Protein AF-A0A8S4R2V9-F1 (afdb_monomer_lite)

Radius of gyration: 27.91 Å; chains: 1; bounding box: 49×24×73 Å

pLDDT: mean 80.33, std 12.61, range [41.53, 95.38]

Secondary structure (DSSP, 8-state):
--GGG--TTTHHHHHHSHHHHHHHHHHHHHHHHHHHHHHHHHHHHHHHHHTTS---S-EE-TTT-PEESSHHHHHHHHHHHHHHT-

Foldseek 3Di:
DCQLVDDPVCNVVVVVVVVNNVVSNVSSVVVVVVVVVVVVVVVVVVCVVVVPPPPPDFLAQPQPRDGDPDPVRSVVVNVVSVVVVD

Sequence (86 aa):
MTEFNIDRRHWERLAEVRVEWRKSINEGCRIYDEAWLGILAQKRIRRHTKGSSDCAEGFNCHICGRKCRSRIVSFSHAKKCRLDSV

Organism: NCBI:txid348720

Structure (mmCIF, N/CA/C/O backbone):
data_AF-A0A8S4R2V9-F1
#
_entry.id   AF-A0A8S4R2V9-F1
#
loop_
_atom_site.group_PDB
_atom_site.id
_atom_site.type_symbol
_atom_site.label_atom_id
_atom_site.label_alt_id
_atom_site.label_comp_id
_atom_site.label_asym_id
_atom_site.label_entity_id
_atom_site.label_seq_id
_atom_site.pdbx_PDB_ins_code
_atom_site.Cartn_x
_atom_site.Cartn_y
_atom_site.Cartn_z
_atom_site.occupancy
_atom_site.B_iso_or_equiv
_atom_site.auth_seq_id
_atom_site.auth_comp_id
_atom_site.auth_asym_id
_atom_site.auth_atom_id
_atom_site.pdbx_PDB_model_num
ATOM 1 N N . MET A 1 1 ? -10.722 -16.076 11.507 1.00 41.53 1 MET A N 1
ATOM 2 C CA . MET A 1 1 ? -10.114 -14.828 11.002 1.00 41.53 1 MET A CA 1
ATOM 3 C C . MET A 1 1 ? -10.748 -13.664 11.741 1.00 41.53 1 MET A C 1
ATOM 5 O O . MET A 1 1 ? -11.953 -13.480 11.629 1.00 41.53 1 MET A O 1
ATOM 9 N N . THR A 1 2 ? -9.958 -12.963 12.550 1.00 51.94 2 THR A N 1
ATOM 10 C CA . THR A 1 2 ? -10.325 -11.751 13.300 1.00 51.94 2 THR A CA 1
ATOM 11 C C . THR A 1 2 ? -9.768 -10.546 12.552 1.00 51.94 2 THR A C 1
ATOM 13 O O . THR A 1 2 ? -8.711 -10.018 12.891 1.00 51.94 2 THR A O 1
ATOM 16 N N . GLU A 1 3 ? -10.427 -10.157 11.466 1.00 62.16 3 GLU A N 1
ATOM 17 C CA . GLU A 1 3 ? -10.100 -8.890 10.811 1.00 62.16 3 GLU A CA 1
ATOM 18 C C . GLU A 1 3 ? -10.547 -7.748 11.738 1.00 62.16 3 GLU A C 1
ATOM 20 O O . GLU A 1 3 ? -11.625 -7.810 12.331 1.00 62.16 3 GLU A O 1
ATOM 25 N N . PHE A 1 4 ? -9.692 -6.736 11.912 1.00 63.41 4 PHE A N 1
ATOM 26 C CA . PHE A 1 4 ? -9.948 -5.545 12.740 1.00 63.41 4 PHE A CA 1
ATOM 27 C C . PHE A 1 4 ? -10.120 -5.782 14.250 1.00 63.41 4 PHE A C 1
ATOM 29 O O . PHE A 1 4 ? -10.656 -4.925 14.943 1.00 63.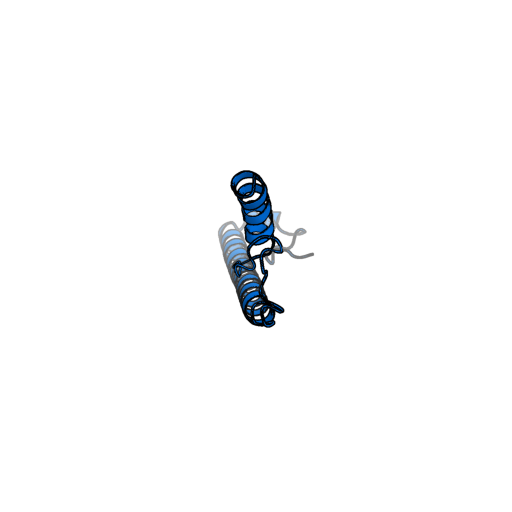41 4 PHE A O 1
ATOM 36 N N . ASN A 1 5 ? -9.658 -6.920 14.783 1.00 65.62 5 ASN A N 1
ATOM 37 C CA . ASN A 1 5 ? -9.785 -7.262 16.210 1.00 65.62 5 ASN A CA 1
ATOM 38 C C . ASN A 1 5 ? -11.246 -7.289 16.718 1.00 65.62 5 ASN A C 1
ATOM 40 O O . ASN A 1 5 ? -11.510 -7.190 17.914 1.00 65.62 5 ASN A O 1
ATOM 44 N N . ILE A 1 6 ? -12.202 -7.425 15.795 1.00 66.50 6 ILE A N 1
ATOM 45 C CA . ILE A 1 6 ? -13.619 -7.577 16.103 1.00 66.50 6 ILE A CA 1
ATOM 46 C C . ILE A 1 6 ? -13.921 -9.070 16.122 1.00 66.50 6 ILE A C 1
ATOM 48 O O . ILE A 1 6 ? -13.744 -9.777 15.124 1.00 66.50 6 ILE A O 1
ATOM 52 N N . ASP A 1 7 ? -14.405 -9.561 17.260 1.00 74.56 7 ASP A N 1
ATOM 53 C CA . ASP A 1 7 ? -14.952 -10.907 17.320 1.00 74.56 7 ASP A CA 1
ATOM 54 C C . ASP A 1 7 ? -16.304 -10.941 16.598 1.00 74.56 7 ASP A C 1
ATOM 56 O O . ASP A 1 7 ? -17.309 -10.407 17.070 1.00 74.56 7 ASP A O 1
ATOM 60 N N . ARG A 1 8 ? -16.336 -11.621 15.449 1.00 75.38 8 ARG A N 1
ATOM 61 C CA . ARG A 1 8 ? -17.544 -11.847 14.643 1.00 75.38 8 ARG A CA 1
ATOM 62 C C . ARG A 1 8 ? -18.657 -12.588 15.382 1.00 75.38 8 ARG A C 1
ATOM 64 O O . ARG A 1 8 ? -19.777 -12.593 14.895 1.00 75.38 8 ARG A O 1
ATOM 71 N N . ARG A 1 9 ? -18.385 -13.234 16.514 1.00 78.12 9 ARG A N 1
ATOM 72 C CA . ARG A 1 9 ? -19.417 -13.889 17.335 1.00 78.12 9 ARG A CA 1
ATOM 73 C C . ARG A 1 9 ? -20.060 -12.944 18.345 1.00 78.12 9 ARG A C 1
ATOM 75 O O . ARG A 1 9 ? -21.136 -13.240 18.846 1.00 78.12 9 ARG A O 1
ATOM 82 N N . HIS A 1 10 ? -19.415 -11.814 18.623 1.00 72.38 10 HIS A N 1
ATOM 83 C CA . HIS A 1 10 ? -19.830 -10.859 19.649 1.00 72.38 10 HIS A CA 1
ATOM 84 C C . HIS A 1 10 ? -19.980 -9.431 19.109 1.00 72.38 10 HIS A C 1
ATOM 86 O O . HIS A 1 10 ? -20.132 -8.495 19.891 1.00 72.38 10 HIS A O 1
ATOM 92 N N . TRP A 1 11 ? -19.952 -9.249 17.784 1.00 76.19 11 TRP A N 1
ATOM 93 C CA . TRP A 1 11 ? -20.005 -7.930 17.154 1.00 76.19 11 TRP A CA 1
ATOM 94 C C . TRP A 1 11 ? -21.298 -7.172 17.481 1.00 76.19 11 TRP A C 1
ATOM 96 O O . TRP A 1 11 ? -21.242 -5.962 17.647 1.00 76.19 11 TRP A O 1
ATOM 106 N N . GLU A 1 12 ? -22.427 -7.869 17.638 1.00 78.38 12 GLU A N 1
ATOM 107 C CA . GLU A 1 12 ? -23.722 -7.277 18.011 1.00 78.38 12 GLU A CA 1
ATOM 108 C C . GLU A 1 12 ? -23.685 -6.715 19.436 1.00 78.38 12 GLU A C 1
ATOM 110 O O . GLU A 1 12 ? -24.035 -5.560 19.660 1.00 78.38 12 GLU A O 1
ATOM 115 N N . ARG A 1 13 ? -23.141 -7.492 20.382 1.00 75.25 13 ARG A N 1
ATOM 116 C CA . ARG A 1 13 ? -22.936 -7.066 21.775 1.00 75.25 13 ARG A CA 1
ATOM 117 C C . ARG A 1 13 ? -21.933 -5.911 21.874 1.00 75.25 13 ARG A C 1
ATOM 119 O O . ARG A 1 13 ? -22.093 -5.005 22.682 1.00 75.25 13 ARG A O 1
ATOM 126 N N . LEU A 1 14 ? -20.895 -5.922 21.038 1.00 66.56 14 LEU A N 1
ATOM 127 C CA . LEU A 1 14 ? -19.967 -4.797 20.904 1.00 66.56 14 LEU A CA 1
ATOM 128 C C . LEU A 1 14 ? -20.656 -3.569 20.293 1.00 66.56 14 LEU A C 1
ATOM 130 O O . LEU A 1 14 ? -20.404 -2.462 20.752 1.00 66.56 14 LEU A O 1
ATOM 134 N N . ALA A 1 15 ? -21.533 -3.739 19.302 1.00 70.00 15 ALA A N 1
ATOM 135 C CA . ALA A 1 15 ? -22.262 -2.648 18.655 1.00 70.00 15 ALA A CA 1
ATOM 136 C C . ALA A 1 15 ? -23.288 -1.985 19.589 1.00 70.00 15 ALA A C 1
ATOM 138 O O . ALA A 1 15 ? -23.459 -0.764 19.526 1.00 70.00 15 ALA A O 1
ATOM 139 N N . GLU A 1 16 ? -23.906 -2.753 20.495 1.00 77.94 16 GLU A N 1
ATOM 140 C CA . GLU A 1 16 ? -24.685 -2.215 21.621 1.00 77.94 16 GLU A CA 1
ATOM 141 C C . GLU A 1 16 ? -23.828 -1.279 22.486 1.00 77.94 16 GLU A C 1
ATOM 143 O O . GLU A 1 16 ? -24.266 -0.191 22.864 1.00 77.94 16 GLU A O 1
ATOM 148 N N . VAL A 1 17 ? -22.555 -1.628 22.699 1.00 81.00 17 VAL A N 1
ATOM 149 C CA . VAL A 1 17 ? -21.555 -0.766 23.345 1.00 81.00 17 VAL A CA 1
ATOM 150 C C . VAL A 1 17 ? -20.842 0.101 22.298 1.00 81.00 17 VAL A C 1
ATOM 152 O O . VAL A 1 17 ? -19.633 0.025 22.072 1.00 81.00 17 VAL A O 1
ATOM 155 N N . ARG A 1 18 ? -21.613 0.982 21.653 1.00 79.31 18 ARG A N 1
ATOM 156 C CA . ARG A 1 18 ? -21.209 1.812 20.499 1.00 79.31 18 ARG A CA 1
ATOM 157 C C . ARG A 1 18 ? -19.859 2.534 20.641 1.00 79.31 18 ARG A C 1
ATOM 159 O O . ARG A 1 18 ? -19.175 2.757 19.641 1.00 79.31 18 ARG A O 1
ATOM 166 N N . VAL A 1 19 ? -19.486 2.937 21.857 1.00 84.38 19 VAL A N 1
ATOM 167 C CA . VAL A 1 19 ? -18.198 3.594 22.146 1.00 84.38 19 VAL A CA 1
ATOM 168 C C . VAL A 1 19 ? -17.030 2.625 21.970 1.00 84.38 19 VAL A C 1
ATOM 170 O O . VAL A 1 19 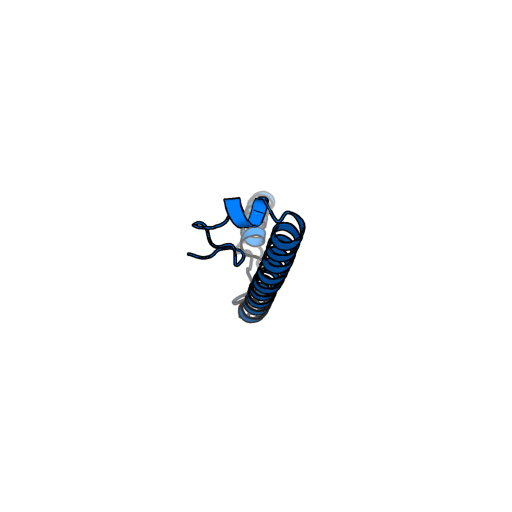? -16.059 2.965 21.297 1.00 84.38 19 VAL A O 1
ATOM 173 N N . GLU A 1 20 ? -17.134 1.419 22.522 1.00 78.94 20 GLU A N 1
ATOM 174 C CA . GLU A 1 20 ? -16.091 0.396 22.426 1.00 78.94 20 GLU A CA 1
ATOM 175 C C . GLU A 1 20 ? -15.975 -0.132 20.997 1.00 78.94 20 GLU A C 1
ATOM 177 O O . GLU A 1 20 ? -14.871 -0.232 20.471 1.00 78.94 20 GLU A O 1
ATOM 182 N N . TRP A 1 21 ? -17.099 -0.320 20.299 1.00 82.75 21 TRP A N 1
ATOM 183 C CA . TRP A 1 21 ? -17.075 -0.690 18.882 1.00 82.75 21 TRP A CA 1
ATOM 184 C C . TRP A 1 21 ? -16.345 0.337 18.008 1.00 82.75 21 TRP A C 1
ATOM 186 O O . TRP A 1 21 ? -15.513 -0.024 17.176 1.00 82.75 21 TRP A O 1
ATOM 196 N N . ARG A 1 22 ? -16.593 1.635 18.233 1.00 87.19 22 ARG A N 1
ATOM 197 C CA . ARG A 1 22 ? -15.873 2.710 17.534 1.00 87.19 22 ARG A CA 1
ATOM 198 C C . ARG A 1 22 ? -14.376 2.694 17.830 1.00 87.19 22 ARG A C 1
ATOM 200 O O . ARG A 1 22 ? -13.589 2.896 16.908 1.00 87.19 22 ARG A O 1
ATOM 207 N N . LYS A 1 23 ? -13.979 2.448 19.083 1.00 87.56 23 LYS A N 1
ATOM 208 C CA . LYS A 1 23 ? -12.562 2.307 19.452 1.00 87.56 23 LYS A CA 1
ATOM 209 C C . LYS A 1 23 ? -11.922 1.125 18.725 1.00 87.56 23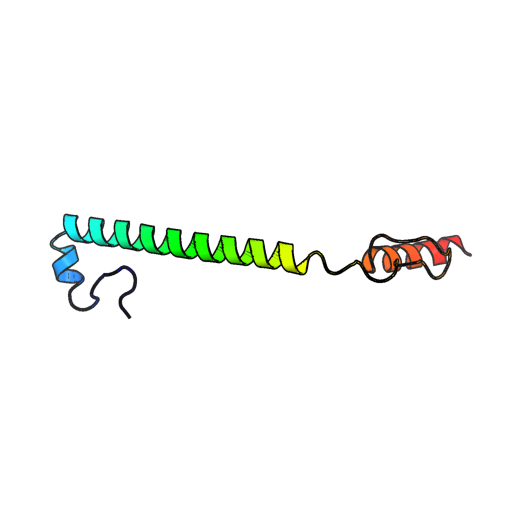 LYS A C 1
ATOM 211 O O . LYS A 1 23 ? -10.873 1.306 18.117 1.00 87.56 23 LYS A O 1
ATOM 216 N N . SER A 1 24 ? -12.571 -0.041 18.724 1.00 85.62 24 SER A N 1
ATOM 217 C CA . SER A 1 24 ? -12.073 -1.237 18.034 1.00 85.62 24 SER A CA 1
ATOM 218 C C . SER A 1 24 ? -11.923 -1.021 16.530 1.00 85.62 24 SER A C 1
ATOM 220 O O . SER A 1 24 ? -10.903 -1.403 15.967 1.00 85.62 24 SER A O 1
ATOM 222 N N . ILE A 1 25 ? -12.890 -0.359 15.884 1.00 87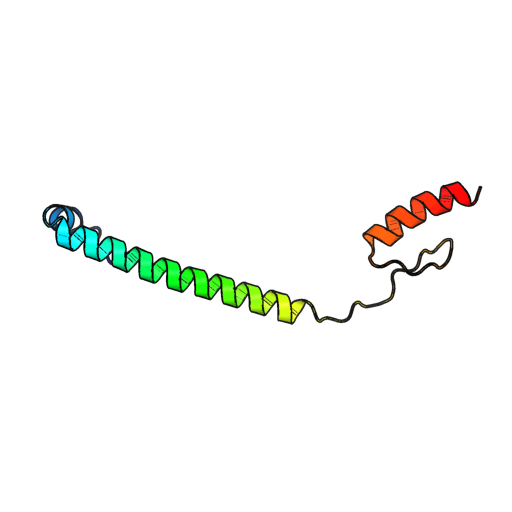.06 25 ILE A N 1
ATOM 223 C CA . ILE A 1 25 ? -12.793 -0.022 14.457 1.00 87.06 25 ILE A CA 1
ATOM 224 C C . ILE A 1 25 ? -11.614 0.910 14.194 1.00 87.06 25 ILE A C 1
ATOM 226 O O . ILE A 1 25 ? -10.806 0.621 13.317 1.00 87.06 25 ILE A O 1
ATOM 230 N N . ASN A 1 26 ? -11.500 2.011 14.940 1.00 90.50 26 ASN A N 1
ATOM 231 C CA . ASN A 1 26 ? -10.429 2.983 14.722 1.00 90.50 26 ASN A CA 1
ATOM 232 C C . ASN A 1 26 ? -9.048 2.349 14.910 1.00 90.50 26 ASN A C 1
ATOM 234 O O . ASN A 1 26 ? -8.150 2.585 14.105 1.00 90.50 26 ASN A O 1
ATOM 238 N N . GLU A 1 27 ? -8.895 1.511 15.935 1.00 90.88 27 GLU A N 1
ATOM 239 C CA . GLU A 1 27 ? -7.645 0.798 16.180 1.00 90.88 27 GLU A CA 1
ATOM 240 C C . GLU A 1 27 ? -7.357 -0.235 15.086 1.00 90.88 27 GLU A C 1
ATOM 242 O O . GLU A 1 27 ? -6.239 -0.306 14.578 1.00 90.88 27 GLU A O 1
ATOM 247 N N . GLY A 1 28 ? -8.370 -0.987 14.648 1.00 90.56 28 GLY A N 1
ATOM 248 C CA . GLY A 1 28 ? -8.241 -1.917 13.531 1.00 90.56 28 GLY A CA 1
ATOM 249 C C . GLY A 1 28 ? -7.823 -1.220 12.232 1.00 90.56 28 GLY A C 1
ATOM 250 O O . GLY A 1 28 ? -6.938 -1.713 11.534 1.00 90.56 28 GLY A O 1
ATOM 251 N N . CYS A 1 29 ? -8.419 -0.064 11.925 1.00 92.56 29 CYS A N 1
ATOM 252 C CA . CYS A 1 29 ? -8.044 0.756 10.773 1.00 92.56 29 CYS A CA 1
ATOM 253 C C . CYS A 1 29 ? -6.599 1.246 10.883 1.00 92.56 29 CYS A C 1
ATOM 255 O O . CYS A 1 29 ? -5.837 1.095 9.933 1.00 92.56 29 CYS A O 1
ATOM 257 N N . ARG A 1 30 ? -6.193 1.757 12.054 1.00 92.44 30 ARG A N 1
ATOM 258 C CA . ARG A 1 30 ? -4.821 2.225 12.296 1.00 92.44 30 ARG A CA 1
ATOM 259 C C . ARG A 1 30 ? -3.794 1.118 12.049 1.00 92.44 30 ARG A C 1
ATOM 261 O O . ARG A 1 30 ? -2.834 1.329 11.313 1.00 92.44 30 ARG A O 1
ATOM 268 N N . ILE A 1 31 ? -4.019 -0.069 12.615 1.00 92.31 31 ILE A N 1
ATOM 269 C CA . ILE A 1 31 ? -3.132 -1.231 12.442 1.00 92.31 31 ILE A CA 1
ATOM 270 C C . ILE A 1 31 ? -3.053 -1.641 10.966 1.00 92.31 31 ILE A C 1
ATOM 272 O O . ILE A 1 31 ? -1.969 -1.925 10.452 1.00 92.31 31 ILE A O 1
ATOM 276 N N . TYR A 1 32 ? -4.196 -1.679 10.278 1.00 92.88 32 TYR A N 1
ATOM 277 C CA . TYR A 1 32 ? -4.245 -2.033 8.864 1.00 92.88 32 TYR A CA 1
ATOM 278 C C . TYR A 1 32 ? -3.476 -1.027 7.999 1.00 92.88 32 TYR A C 1
ATOM 280 O O . TYR A 1 32 ? -2.674 -1.433 7.155 1.00 92.88 32 TYR A O 1
ATOM 288 N N . ASP A 1 33 ? -3.672 0.269 8.235 1.00 93.88 33 ASP A N 1
ATOM 289 C CA . ASP A 1 33 ? -2.997 1.333 7.494 1.00 93.88 33 ASP A CA 1
ATOM 290 C C . ASP A 1 33 ? -1.481 1.300 7.717 1.00 93.88 33 ASP A C 1
ATOM 292 O O . ASP A 1 33 ? -0.712 1.384 6.756 1.00 93.88 33 ASP A O 1
ATOM 296 N N . GLU A 1 34 ? -1.030 1.095 8.956 1.00 94.19 34 GLU A N 1
ATOM 297 C CA . GLU A 1 34 ? 0.393 0.929 9.278 1.00 94.19 34 GLU A CA 1
ATOM 298 C C . GLU A 1 34 ? 1.002 -0.277 8.549 1.00 94.19 34 GLU A C 1
ATOM 300 O O . GLU A 1 34 ? 2.057 -0.161 7.912 1.00 94.19 34 GLU A O 1
ATOM 305 N N . ALA A 1 35 ? 0.316 -1.424 8.565 1.00 93.44 35 ALA A N 1
ATOM 306 C CA . ALA A 1 35 ? 0.755 -2.617 7.849 1.00 93.44 35 ALA A CA 1
ATOM 307 C C . ALA A 1 35 ? 0.804 -2.386 6.328 1.00 93.44 35 ALA A C 1
ATOM 309 O O . ALA A 1 35 ? 1.773 -2.767 5.660 1.00 93.44 35 ALA A O 1
ATOM 310 N N . TRP A 1 36 ? -0.207 -1.717 5.771 1.00 93.44 36 TRP A N 1
ATOM 311 C CA . TRP A 1 36 ? -0.281 -1.390 4.351 1.00 93.44 36 TRP A CA 1
ATOM 312 C C . TRP A 1 36 ? 0.849 -0.453 3.913 1.00 93.44 36 TRP A C 1
ATOM 314 O O . TRP A 1 36 ? 1.527 -0.718 2.913 1.00 93.44 36 TRP A O 1
ATOM 324 N N . LEU A 1 37 ? 1.116 0.605 4.682 1.00 95.38 37 LEU A N 1
ATOM 325 C CA . LEU A 1 37 ? 2.235 1.516 4.438 1.00 95.38 37 LEU A CA 1
ATOM 326 C C . LEU A 1 37 ? 3.581 0.784 4.501 1.00 95.38 37 LEU A C 1
ATOM 328 O O . LEU A 1 37 ? 4.435 1.004 3.637 1.00 95.38 37 LEU A O 1
ATOM 332 N N . GLY A 1 38 ? 3.748 -0.150 5.443 1.00 93.81 38 GLY A N 1
ATOM 333 C CA . GLY A 1 38 ? 4.918 -1.028 5.514 1.00 93.81 38 GLY A CA 1
ATOM 334 C C . GLY A 1 38 ? 5.113 -1.860 4.240 1.00 93.81 38 GLY A C 1
ATOM 335 O O . GLY A 1 38 ? 6.210 -1.897 3.672 1.00 93.81 38 GLY A O 1
ATOM 336 N N . ILE A 1 39 ? 4.041 -2.464 3.717 1.00 94.31 39 ILE A N 1
ATOM 337 C CA . ILE A 1 39 ? 4.069 -3.215 2.450 1.00 94.31 39 ILE A CA 1
ATOM 338 C C . ILE A 1 39 ? 4.459 -2.301 1.279 1.00 94.31 39 ILE A C 1
ATOM 340 O O . ILE A 1 39 ? 5.274 -2.681 0.430 1.00 94.31 39 ILE A O 1
ATOM 344 N N . LEU A 1 40 ? 3.901 -1.090 1.208 1.00 93.62 40 LEU A N 1
ATOM 345 C CA . LEU A 1 40 ? 4.233 -0.124 0.158 1.00 93.62 40 LEU A CA 1
ATOM 346 C C . LEU A 1 40 ? 5.700 0.319 0.222 1.00 93.62 40 LEU A C 1
ATOM 348 O O . LEU A 1 40 ? 6.353 0.407 -0.825 1.00 93.62 40 LEU A O 1
ATOM 352 N N . ALA A 1 41 ? 6.239 0.542 1.423 1.00 92.69 41 ALA A N 1
ATOM 353 C CA . ALA A 1 41 ? 7.647 0.864 1.630 1.00 92.69 41 ALA A CA 1
ATOM 354 C C . ALA A 1 41 ? 8.554 -0.277 1.143 1.00 92.69 41 ALA A C 1
ATOM 356 O O . ALA A 1 41 ? 9.467 -0.044 0.347 1.00 92.69 41 ALA A O 1
ATOM 357 N N . GLN A 1 42 ? 8.240 -1.528 1.497 1.00 91.12 42 GLN A N 1
ATOM 358 C CA . GLN A 1 42 ? 8.971 -2.699 1.002 1.00 91.12 42 GLN A CA 1
ATOM 359 C C . GLN A 1 42 ? 8.911 -2.819 -0.528 1.00 91.12 42 GLN A C 1
ATOM 361 O O . GLN A 1 42 ? 9.928 -3.077 -1.176 1.00 91.12 42 GLN A O 1
ATOM 366 N N . LYS A 1 43 ? 7.742 -2.583 -1.142 1.00 89.12 43 LYS A N 1
ATOM 367 C CA . LYS A 1 43 ? 7.602 -2.554 -2.610 1.00 89.12 43 LYS A CA 1
ATOM 368 C C . LYS A 1 43 ? 8.447 -1.447 -3.244 1.00 89.12 43 LYS A C 1
ATOM 370 O O . LYS A 1 43 ? 8.999 -1.650 -4.326 1.00 89.12 43 LYS A O 1
ATOM 375 N N . ARG A 1 44 ? 8.558 -0.276 -2.607 1.00 87.56 44 ARG A N 1
ATOM 376 C CA . ARG A 1 44 ? 9.424 0.818 -3.074 1.00 87.56 44 ARG A CA 1
ATOM 377 C C . ARG A 1 44 ? 10.895 0.403 -3.027 1.00 87.56 44 ARG A C 1
ATOM 379 O O . ARG A 1 44 ? 11.554 0.508 -4.056 1.00 87.56 44 ARG A O 1
ATOM 386 N N . ILE A 1 45 ? 11.367 -0.159 -1.913 1.00 86.19 45 ILE A N 1
ATOM 387 C CA . ILE A 1 45 ? 12.746 -0.662 -1.777 1.00 86.19 45 ILE A CA 1
ATOM 388 C C . ILE A 1 45 ? 13.058 -1.684 -2.878 1.00 86.19 45 ILE A C 1
ATOM 390 O O . ILE A 1 45 ? 14.036 -1.522 -3.599 1.00 86.19 45 ILE A O 1
ATOM 394 N N . ARG A 1 46 ? 12.176 -2.671 -3.097 1.00 82.12 46 ARG A N 1
ATOM 395 C CA . ARG A 1 46 ? 12.350 -3.698 -4.145 1.00 82.12 46 ARG A CA 1
ATOM 396 C C . ARG A 1 46 ? 12.456 -3.128 -5.563 1.00 82.12 46 ARG A C 1
ATOM 398 O O . ARG A 1 46 ? 13.129 -3.718 -6.403 1.00 82.12 46 ARG A O 1
ATOM 405 N N . ARG A 1 47 ? 11.781 -2.011 -5.857 1.00 78.44 47 ARG A N 1
ATOM 406 C CA . ARG A 1 47 ? 11.903 -1.330 -7.158 1.00 78.44 47 ARG A CA 1
ATOM 407 C C . ARG A 1 47 ? 13.260 -0.651 -7.309 1.00 78.44 47 ARG A C 1
ATOM 409 O O . ARG A 1 47 ? 13.864 -0.771 -8.368 1.00 78.44 47 ARG A O 1
ATOM 416 N N . HIS A 1 48 ? 13.747 0.010 -6.261 1.00 75.56 48 HIS A N 1
ATOM 417 C CA . HIS A 1 48 ? 15.061 0.653 -6.290 1.00 75.56 48 HIS A CA 1
ATOM 418 C C . HIS A 1 48 ? 16.206 -0.363 -6.343 1.00 75.56 48 HIS A C 1
ATOM 420 O O . HIS A 1 48 ? 17.168 -0.134 -7.064 1.00 75.56 48 HIS A O 1
ATOM 426 N N . THR A 1 49 ? 16.081 -1.514 -5.675 1.00 69.38 49 THR A N 1
ATOM 427 C CA . THR A 1 49 ? 17.109 -2.564 -5.737 1.00 69.38 49 THR A CA 1
ATOM 428 C C . THR A 1 49 ? 17.118 -3.319 -7.068 1.00 69.38 49 THR A C 1
ATOM 430 O O . THR A 1 49 ? 18.185 -3.691 -7.539 1.00 69.38 49 THR A O 1
ATOM 433 N N . LYS A 1 50 ? 15.963 -3.506 -7.728 1.00 62.56 50 LYS A N 1
ATOM 434 C CA . LYS A 1 50 ? 15.903 -4.096 -9.083 1.00 62.56 50 LYS A CA 1
ATOM 435 C C . LYS A 1 50 ? 16.268 -3.123 -10.209 1.00 62.56 50 LYS A C 1
ATOM 437 O O . LYS A 1 50 ? 16.662 -3.571 -11.279 1.00 62.56 50 LYS A O 1
ATOM 442 N N . GLY A 1 51 ? 16.129 -1.816 -9.993 1.00 56.59 51 GLY A N 1
ATOM 443 C CA . GLY A 1 51 ? 16.359 -0.788 -11.014 1.00 56.59 51 GLY A CA 1
ATOM 444 C C . GLY A 1 51 ? 17.827 -0.496 -11.342 1.00 56.59 51 GLY A C 1
ATOM 445 O O . GLY A 1 51 ? 18.074 0.281 -12.257 1.00 56.59 51 GLY A O 1
ATOM 446 N N . SER A 1 52 ? 18.781 -1.099 -10.625 1.00 56.03 52 SER A N 1
ATOM 447 C CA . SER A 1 52 ? 20.225 -0.916 -10.844 1.00 56.03 52 SER A CA 1
ATOM 448 C C . SER A 1 52 ? 20.905 -2.135 -11.477 1.00 56.03 52 SER A C 1
ATOM 450 O O . SER A 1 52 ? 22.112 -2.305 -11.345 1.00 56.03 52 SER A O 1
ATOM 452 N N . SER A 1 53 ? 20.147 -3.003 -12.152 1.00 55.41 53 SER A N 1
ATOM 453 C CA . SER A 1 53 ? 20.753 -3.884 -13.149 1.00 55.41 53 SER A CA 1
ATOM 454 C C . SER A 1 53 ? 21.142 -2.999 -14.321 1.00 55.41 53 SER A C 1
ATOM 456 O O . SER A 1 53 ? 20.256 -2.453 -14.982 1.00 55.41 53 SER A O 1
ATOM 458 N N . ASP A 1 54 ? 22.446 -2.842 -14.527 1.00 58.91 54 ASP A N 1
ATOM 459 C CA . ASP A 1 54 ? 23.067 -2.196 -15.675 1.00 58.91 54 ASP A CA 1
ATOM 460 C C . ASP A 1 54 ? 22.193 -2.329 -16.920 1.00 58.91 54 ASP A C 1
ATOM 462 O O . ASP A 1 54 ? 21.787 -3.432 -17.299 1.00 58.91 54 ASP A O 1
ATOM 466 N N . CYS A 1 55 ? 21.862 -1.190 -17.535 1.00 56.53 55 CYS A N 1
ATOM 467 C CA . CYS A 1 55 ? 21.278 -1.166 -18.867 1.00 56.53 55 CYS A CA 1
ATOM 468 C C . CYS A 1 55 ? 22.302 -1.778 -19.826 1.00 56.53 55 CYS A C 1
ATOM 470 O O . CYS A 1 55 ? 23.135 -1.079 -20.404 1.00 56.53 55 CYS A O 1
ATOM 472 N N . ALA A 1 56 ? 22.232 -3.103 -19.921 1.00 59.38 56 ALA A N 1
ATOM 473 C CA . ALA A 1 56 ? 22.938 -3.944 -20.850 1.00 59.38 56 ALA A CA 1
ATOM 474 C C . ALA A 1 56 ? 22.738 -3.391 -22.260 1.00 59.38 56 ALA A C 1
ATOM 476 O O . ALA A 1 56 ? 21.609 -3.125 -22.669 1.00 59.38 56 ALA A O 1
ATOM 477 N N . GLU A 1 57 ? 23.870 -3.203 -22.937 1.00 65.31 57 GLU A N 1
ATOM 478 C CA . GLU A 1 57 ? 24.033 -3.006 -24.377 1.00 65.31 57 GLU A CA 1
ATOM 479 C C . GLU A 1 57 ? 23.157 -1.907 -24.998 1.00 65.31 57 GLU A C 1
ATOM 481 O O . GLU A 1 57 ? 21.951 -2.026 -25.203 1.00 65.31 57 GLU A O 1
ATOM 486 N N . GLY A 1 58 ? 23.805 -0.791 -25.344 1.00 69.88 58 GLY A N 1
ATOM 487 C CA . GLY A 1 58 ? 23.161 0.331 -26.019 1.00 69.88 58 GLY A CA 1
ATOM 488 C C . GLY A 1 58 ? 22.286 -0.117 -27.191 1.00 69.88 58 GLY A C 1
ATOM 489 O O . GLY A 1 58 ? 22.751 -0.801 -28.097 1.00 69.88 58 GLY A O 1
ATOM 490 N N . PHE A 1 59 ? 21.020 0.305 -27.190 1.00 83.56 59 PHE A N 1
ATOM 491 C CA . PHE A 1 59 ? 20.081 -0.009 -28.263 1.00 83.56 59 PHE A CA 1
ATOM 492 C C . PHE A 1 59 ? 20.437 0.788 -29.518 1.00 83.56 59 PHE A C 1
ATOM 494 O O . PHE A 1 59 ? 19.895 1.865 -29.744 1.00 83.56 59 PHE A O 1
ATOM 501 N N . ASN A 1 60 ? 21.359 0.299 -30.335 1.00 88.31 60 ASN A N 1
ATOM 502 C CA . ASN A 1 60 ? 21.754 0.992 -31.556 1.00 88.31 60 ASN A CA 1
ATOM 503 C C . ASN A 1 60 ? 20.745 0.726 -32.681 1.00 88.31 60 ASN A C 1
ATOM 505 O O . ASN A 1 60 ? 20.208 -0.373 -32.817 1.00 88.31 60 ASN A O 1
ATOM 509 N N . CYS A 1 61 ? 20.468 1.745 -33.489 1.00 88.19 61 CYS A N 1
ATOM 510 C CA . CYS A 1 61 ? 19.735 1.581 -34.737 1.00 88.19 61 CYS A CA 1
ATOM 511 C C . CYS A 1 61 ? 20.591 0.790 -35.726 1.00 88.19 61 CYS A C 1
ATOM 513 O O . CYS A 1 61 ? 21.711 1.202 -36.017 1.00 88.19 61 CYS A O 1
ATOM 515 N N . HIS A 1 62 ? 20.069 -0.290 -36.305 1.00 84.88 62 HIS A N 1
ATOM 516 C CA . HIS A 1 62 ? 20.805 -1.080 -37.300 1.00 84.88 62 HIS A CA 1
ATOM 517 C C . HIS A 1 62 ? 20.922 -0.395 -38.673 1.00 84.88 62 HIS A C 1
ATOM 519 O O . HIS A 1 62 ? 21.589 -0.926 -39.550 1.00 84.88 62 HIS A O 1
ATOM 525 N N . ILE A 1 63 ? 20.260 0.752 -38.873 1.00 88.81 63 ILE A N 1
ATOM 526 C CA . ILE A 1 63 ? 20.247 1.492 -40.148 1.00 88.81 63 ILE A CA 1
ATOM 527 C C . ILE A 1 63 ? 21.262 2.633 -40.123 1.00 88.81 63 ILE A C 1
ATOM 529 O O . ILE A 1 63 ? 22.078 2.754 -41.023 1.00 88.81 63 ILE A O 1
ATOM 533 N N . CYS A 1 64 ? 21.232 3.465 -39.079 1.00 89.81 64 CYS A N 1
ATOM 534 C CA . CYS A 1 64 ? 22.089 4.651 -38.975 1.00 89.81 64 CYS A CA 1
ATOM 535 C C . CYS A 1 64 ? 23.117 4.570 -37.833 1.00 89.81 64 CYS A C 1
ATOM 537 O O . CYS A 1 64 ? 23.818 5.541 -37.565 1.00 89.81 64 CYS A O 1
ATOM 539 N N . GLY A 1 65 ? 23.160 3.461 -37.086 1.00 83.88 65 GLY A N 1
ATOM 540 C CA . GLY A 1 65 ? 24.083 3.260 -35.963 1.00 83.88 65 GLY A CA 1
ATOM 541 C C . GLY A 1 65 ? 23.774 4.079 -34.703 1.00 83.88 65 GLY A C 1
ATOM 542 O O . GLY A 1 65 ? 24.467 3.942 -33.697 1.00 83.88 65 GLY A O 1
ATOM 543 N N . ARG A 1 66 ? 22.735 4.928 -34.706 1.00 86.50 66 ARG A N 1
ATOM 544 C CA . ARG A 1 66 ? 22.444 5.835 -33.586 1.00 86.50 66 ARG A CA 1
ATOM 545 C C . ARG A 1 66 ? 22.045 5.075 -32.320 1.00 86.50 66 ARG A C 1
ATOM 547 O O . ARG A 1 66 ? 21.094 4.291 -32.333 1.00 86.50 66 ARG A O 1
ATOM 554 N N . LYS A 1 67 ? 22.711 5.382 -31.202 1.00 88.81 67 LYS A N 1
ATOM 555 C CA . LYS A 1 67 ? 22.364 4.855 -29.875 1.00 88.81 67 LYS A CA 1
ATOM 556 C C . LYS A 1 67 ? 21.023 5.414 -29.402 1.00 88.81 67 LYS A C 1
ATOM 558 O O . LYS A 1 67 ? 20.855 6.622 -29.232 1.00 88.81 67 LYS A O 1
ATOM 563 N N . CYS A 1 68 ? 20.073 4.524 -29.165 1.00 87.31 68 CYS A N 1
ATOM 564 C CA . CYS A 1 68 ? 18.750 4.823 -28.640 1.00 87.31 68 CYS A CA 1
ATOM 565 C C . CYS A 1 68 ? 18.688 4.520 -27.138 1.00 87.31 68 CYS A C 1
ATOM 567 O O . CYS A 1 68 ? 19.372 3.637 -26.620 1.00 87.31 68 CYS A O 1
ATOM 569 N N . ARG A 1 69 ? 17.838 5.267 -26.425 1.00 82.69 69 ARG A N 1
ATOM 570 C CA . ARG A 1 69 ? 17.691 5.167 -24.961 1.00 82.69 69 ARG A CA 1
ATOM 571 C C . ARG A 1 69 ? 16.895 3.940 -24.506 1.00 82.69 69 ARG A C 1
ATOM 573 O O . ARG A 1 69 ? 16.906 3.617 -23.327 1.00 82.69 69 ARG A O 1
ATOM 580 N N . SER A 1 70 ? 16.181 3.283 -25.417 1.00 84.88 70 SER A N 1
ATOM 581 C CA . SER A 1 70 ? 15.411 2.071 -25.138 1.00 84.88 70 SER A CA 1
ATOM 582 C C . SER A 1 70 ? 15.129 1.285 -26.419 1.00 84.88 70 SER A C 1
ATOM 584 O O . SER A 1 70 ? 15.215 1.823 -27.529 1.00 84.88 70 SER A O 1
ATOM 586 N N . ARG A 1 71 ? 14.721 0.020 -26.263 1.00 84.31 71 ARG A N 1
ATOM 587 C CA . ARG A 1 71 ? 14.300 -0.851 -27.372 1.00 84.31 71 ARG A CA 1
ATOM 588 C C . ARG A 1 71 ? 13.100 -0.296 -28.146 1.00 84.31 71 ARG A C 1
ATOM 590 O O . ARG A 1 71 ? 13.081 -0.368 -29.370 1.00 84.31 71 ARG A O 1
ATOM 597 N N . ILE A 1 72 ? 12.130 0.298 -27.444 1.00 89.25 72 ILE A N 1
ATOM 598 C CA . ILE A 1 72 ? 10.947 0.922 -28.064 1.00 89.25 72 ILE A CA 1
ATOM 599 C C . ILE A 1 72 ? 11.376 2.099 -28.946 1.00 89.25 72 ILE A C 1
ATOM 601 O O . ILE A 1 72 ? 10.942 2.207 -30.090 1.00 89.25 72 ILE A O 1
ATOM 605 N N . VAL A 1 73 ? 12.273 2.949 -28.439 1.00 88.19 73 VAL A N 1
ATOM 606 C CA . VAL A 1 73 ? 12.799 4.087 -29.203 1.00 88.19 7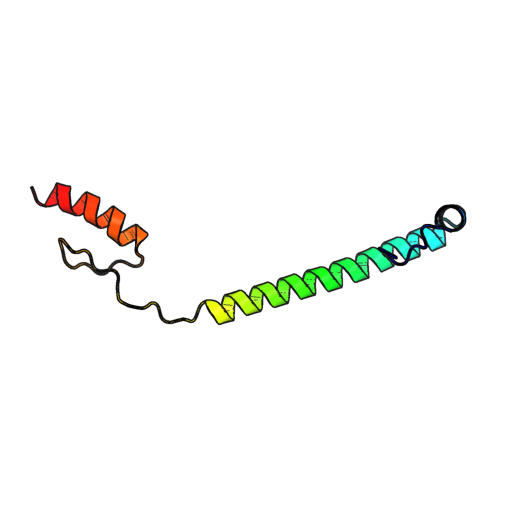3 VAL A CA 1
ATOM 607 C C . VAL A 1 73 ? 13.591 3.605 -30.419 1.00 88.19 73 VAL A C 1
ATOM 609 O O . VAL A 1 73 ? 13.385 4.149 -31.498 1.00 88.19 73 VAL A O 1
ATOM 612 N N . SER A 1 74 ? 14.424 2.565 -30.279 1.00 89.19 74 SER A N 1
ATOM 613 C CA . SER A 1 74 ? 15.151 1.961 -31.409 1.00 89.19 74 SER A CA 1
ATOM 614 C C . SER A 1 74 ? 14.203 1.467 -32.506 1.00 89.19 74 SER A C 1
ATOM 616 O O . SER A 1 74 ? 14.406 1.781 -33.677 1.00 89.19 74 SER A O 1
ATOM 618 N N . PHE A 1 75 ? 13.108 0.791 -32.146 1.00 88.81 75 PHE A N 1
ATOM 619 C CA . PHE A 1 75 ? 12.124 0.302 -33.116 1.00 88.81 75 PHE A CA 1
ATOM 620 C C . PHE A 1 75 ? 11.397 1.434 -33.858 1.00 88.81 75 PHE A C 1
ATOM 622 O O . PHE A 1 75 ? 11.312 1.420 -35.088 1.00 88.81 75 PHE A O 1
ATOM 629 N N . SER A 1 76 ? 10.901 2.439 -33.130 1.00 91.00 76 SER A N 1
ATOM 630 C CA . SER A 1 76 ? 10.239 3.601 -33.739 1.00 91.00 76 SER A CA 1
ATOM 631 C C . SER A 1 76 ? 11.197 4.402 -34.620 1.00 91.00 76 SER A C 1
ATOM 633 O O . SER A 1 76 ? 10.834 4.833 -35.714 1.00 91.00 76 SER A O 1
ATOM 635 N N . HIS A 1 77 ? 12.440 4.563 -34.171 1.00 91.81 77 HIS A N 1
ATOM 636 C CA . HIS A 1 77 ? 13.481 5.238 -34.928 1.00 91.81 77 HIS A CA 1
ATOM 637 C C . HIS A 1 77 ? 13.861 4.464 -36.197 1.00 91.81 77 HIS A C 1
ATOM 639 O O . HIS A 1 77 ? 13.938 5.068 -37.261 1.00 91.81 77 HIS A O 1
ATOM 645 N N . ALA A 1 78 ? 14.001 3.137 -36.128 1.00 89.69 78 ALA A N 1
ATOM 646 C CA . ALA A 1 78 ? 14.282 2.306 -37.294 1.00 89.69 78 ALA A CA 1
ATOM 647 C C . ALA A 1 78 ? 13.183 2.413 -38.363 1.00 89.69 78 ALA A C 1
ATOM 649 O O . ALA A 1 78 ? 13.499 2.467 -39.548 1.00 89.69 78 ALA A O 1
ATOM 650 N N . LYS A 1 79 ? 11.902 2.501 -37.974 1.00 91.12 79 LYS A N 1
ATOM 651 C CA . LYS A 1 79 ? 10.801 2.733 -38.928 1.00 91.12 79 LYS A CA 1
ATOM 652 C C . LYS A 1 79 ? 10.963 4.044 -39.691 1.00 91.12 79 LYS A C 1
ATOM 654 O O . LYS A 1 79 ? 10.814 4.046 -40.906 1.00 91.12 79 LYS A O 1
ATOM 659 N N . LYS A 1 80 ? 11.288 5.132 -38.986 1.00 89.50 80 LYS A N 1
ATOM 660 C CA . LYS A 1 80 ? 11.505 6.440 -39.613 1.00 89.50 80 LYS A CA 1
ATOM 661 C C . L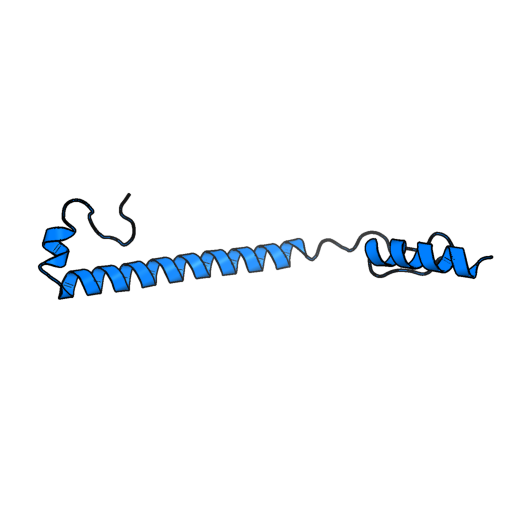YS A 1 80 ? 12.766 6.446 -40.481 1.00 89.50 80 LYS A C 1
ATOM 663 O O . LYS A 1 80 ? 12.700 6.845 -41.632 1.00 89.50 80 LYS A O 1
ATOM 668 N N . CYS A 1 81 ? 13.874 5.905 -39.978 1.00 89.62 81 CYS A N 1
ATOM 669 C CA . CYS A 1 81 ? 15.123 5.829 -40.735 1.00 89.62 81 CYS A CA 1
ATOM 670 C C . CYS A 1 81 ? 14.988 5.062 -42.053 1.00 89.62 81 CYS A C 1
ATOM 672 O O . CYS A 1 81 ? 15.619 5.460 -43.021 1.00 89.62 81 CYS A O 1
ATOM 674 N N . ARG A 1 82 ? 14.171 4.000 -42.123 1.00 86.50 82 ARG A N 1
ATOM 675 C CA . ARG A 1 82 ? 13.916 3.297 -43.396 1.00 86.50 82 ARG A CA 1
ATOM 676 C C . ARG A 1 82 ? 13.270 4.190 -44.453 1.00 86.50 82 ARG A C 1
ATOM 678 O O . ARG A 1 82 ? 13.535 3.977 -45.625 1.00 86.50 82 ARG A O 1
ATOM 685 N N . LEU A 1 83 ? 12.426 5.135 -44.045 1.00 80.94 83 LEU A N 1
ATOM 686 C CA . LEU A 1 83 ? 11.745 6.055 -44.959 1.00 80.94 83 LEU A CA 1
ATOM 687 C C . LEU A 1 83 ? 12.686 7.156 -45.455 1.00 80.94 83 LEU A C 1
ATOM 689 O O . LEU A 1 83 ? 12.592 7.541 -46.608 1.00 80.94 83 LEU A O 1
ATOM 693 N N . ASP A 1 84 ? 13.609 7.607 -44.603 1.00 71.69 84 ASP A N 1
ATOM 694 C CA . ASP A 1 84 ? 14.588 8.652 -44.936 1.00 71.69 84 ASP A CA 1
ATOM 695 C C . ASP A 1 84 ? 15.810 8.113 -45.724 1.00 71.69 84 ASP A C 1
ATOM 697 O O . ASP A 1 84 ? 16.685 8.886 -46.102 1.00 71.69 84 ASP A O 1
ATOM 701 N N . SER A 1 85 ? 15.917 6.787 -45.913 1.00 60.81 85 SER A N 1
ATOM 702 C CA . SER A 1 85 ? 17.033 6.118 -46.619 1.00 60.81 85 SER A CA 1
ATOM 703 C C . SER A 1 85 ? 16.693 5.701 -48.061 1.00 60.81 85 SER A C 1
ATOM 705 O O . SER A 1 85 ? 17.489 4.995 -48.682 1.00 60.81 85 SER A O 1
ATOM 707 N N . VAL A 1 86 ? 15.509 6.077 -48.557 1.00 51.28 86 VAL A N 1
ATOM 708 C CA . VAL A 1 86 ? 15.050 5.933 -49.954 1.00 51.28 86 VAL A CA 1
ATOM 709 C C . VAL A 1 86 ? 15.061 7.311 -50.594 1.00 51.28 86 VAL A C 1
ATOM 711 O O . VAL A 1 86 ? 15.513 7.403 -51.753 1.00 51.28 86 VAL A O 1
#